Protein AF-L9XH61-F1 (afdb_monomer_lite)

InterPro domains:
  IPR006311 Twin-arginine translocation pathway, signal sequence [PS51318] (1-44)
  IPR055942 Protein of unknown function DUF7520 [PF24364] (13-86)

Structure (mmCIF, N/CA/C/O backbone):
data_AF-L9XH61-F1
#
_entry.id   AF-L9XH61-F1
#
loop_
_atom_site.group_PDB
_atom_site.id
_atom_site.type_symbol
_atom_site.label_atom_id
_atom_site.label_alt_id
_atom_site.label_comp_id
_atom_site.label_asym_id
_atom_site.label_entity_id
_atom_site.label_seq_id
_atom_site.pdbx_PDB_ins_code
_atom_site.Cartn_x
_atom_site.Cartn_y
_atom_site.Cartn_z
_atom_site.occupancy
_atom_site.B_iso_or_equiv
_atom_site.auth_seq_id
_atom_site.auth_comp_id
_atom_site.auth_asym_id
_atom_site.auth_atom_id
_atom_site.pdbx_PDB_model_num
ATOM 1 N N . MET A 1 1 ? -35.941 10.055 26.052 1.00 51.06 1 MET A N 1
ATOM 2 C CA . MET A 1 1 ? -35.598 8.866 25.238 1.00 51.06 1 MET A CA 1
ATOM 3 C C . MET A 1 1 ? -35.202 9.238 23.797 1.00 51.06 1 MET A C 1
ATOM 5 O O . MET A 1 1 ? -35.221 8.367 22.943 1.00 51.06 1 MET A O 1
ATOM 9 N N . SER A 1 2 ? -34.796 10.492 23.525 1.00 55.41 2 SER A N 1
ATOM 10 C CA . SER A 1 2 ? -34.417 10.963 22.175 1.00 55.41 2 SER A CA 1
ATOM 11 C C . SER A 1 2 ? -32.928 11.312 22.026 1.00 55.41 2 SER A C 1
ATOM 13 O O . SER A 1 2 ? -32.410 11.207 20.923 1.00 55.41 2 SER A O 1
ATOM 15 N N . ASP A 1 3 ? -32.210 11.627 23.111 1.00 53.53 3 ASP A N 1
ATOM 16 C CA . ASP A 1 3 ? -30.788 12.025 23.028 1.00 53.53 3 ASP A CA 1
ATOM 17 C C . ASP A 1 3 ? -29.817 10.859 22.780 1.00 53.53 3 ASP A C 1
ATOM 19 O O . ASP A 1 3 ? -28.745 11.042 22.201 1.00 53.53 3 ASP A O 1
ATOM 23 N N . ALA A 1 4 ? -30.199 9.639 23.172 1.00 56.09 4 ALA A N 1
ATOM 24 C CA . ALA A 1 4 ? -29.373 8.448 22.974 1.00 56.09 4 ALA A CA 1
ATOM 25 C C . ALA A 1 4 ? -29.256 8.052 21.489 1.00 56.09 4 ALA A C 1
ATOM 27 O O . ALA A 1 4 ? -28.187 7.645 21.055 1.00 56.09 4 ALA A O 1
ATOM 28 N N . VAL A 1 5 ? -30.321 8.224 20.694 1.00 56.28 5 VAL A N 1
ATOM 29 C CA . VAL A 1 5 ? -30.338 7.832 19.268 1.00 56.28 5 VAL A CA 1
ATOM 30 C C . VAL A 1 5 ? -29.513 8.796 18.407 1.00 56.28 5 VAL A C 1
ATOM 32 O O . VAL A 1 5 ? -28.750 8.359 17.551 1.00 56.28 5 VAL A O 1
ATOM 35 N N . VAL A 1 6 ? -29.597 10.106 18.671 1.00 56.34 6 VAL A N 1
ATOM 36 C CA . VAL A 1 6 ? -28.856 11.132 17.908 1.00 56.34 6 VAL A CA 1
ATOM 37 C C . VAL A 1 6 ? -27.338 11.032 18.140 1.00 56.34 6 VAL A C 1
ATOM 39 O O . VAL A 1 6 ? -26.542 11.268 17.227 1.00 56.34 6 VAL A O 1
ATOM 42 N N . SER A 1 7 ? -26.923 10.639 19.347 1.00 56.78 7 SER A N 1
ATOM 43 C CA . SER A 1 7 ? -25.504 10.484 19.699 1.00 56.78 7 SER A CA 1
ATOM 44 C C . SER A 1 7 ? -24.859 9.267 19.018 1.00 56.78 7 SER A C 1
ATOM 46 O O . SER A 1 7 ? -23.712 9.342 18.574 1.00 56.78 7 SER A O 1
ATOM 48 N N . ASP A 1 8 ? -25.610 8.174 18.864 1.00 57.03 8 ASP A N 1
ATOM 49 C CA . ASP A 1 8 ? -25.120 6.905 18.306 1.00 57.03 8 ASP A CA 1
ATOM 50 C C . ASP A 1 8 ? -24.961 6.955 16.768 1.00 57.03 8 ASP A C 1
ATOM 52 O O . ASP A 1 8 ? -23.995 6.443 16.186 1.00 57.03 8 ASP A O 1
ATOM 56 N N . GLU A 1 9 ? -25.858 7.667 16.077 1.00 60.59 9 GLU A N 1
ATOM 57 C CA . GLU A 1 9 ? -25.754 7.909 14.628 1.00 60.59 9 GLU A CA 1
ATOM 58 C C . GLU A 1 9 ? -24.553 8.801 14.275 1.00 60.59 9 GLU A C 1
ATOM 60 O O . GLU A 1 9 ? -23.834 8.544 13.304 1.00 60.59 9 GLU A O 1
ATOM 65 N N . SER A 1 10 ? -24.274 9.806 15.108 1.00 60.19 10 SER A N 1
ATOM 66 C CA . SER A 1 10 ? -23.136 10.716 14.937 1.00 60.19 10 SER A CA 1
ATOM 67 C C . SER A 1 10 ? -21.794 9.999 15.139 1.00 60.19 10 SER A C 1
ATOM 69 O O . SER A 1 10 ? -20.869 10.161 14.336 1.00 60.19 10 SER A O 1
ATOM 71 N N . ALA A 1 11 ? -21.694 9.161 16.177 1.00 60.91 11 ALA A N 1
ATOM 72 C CA 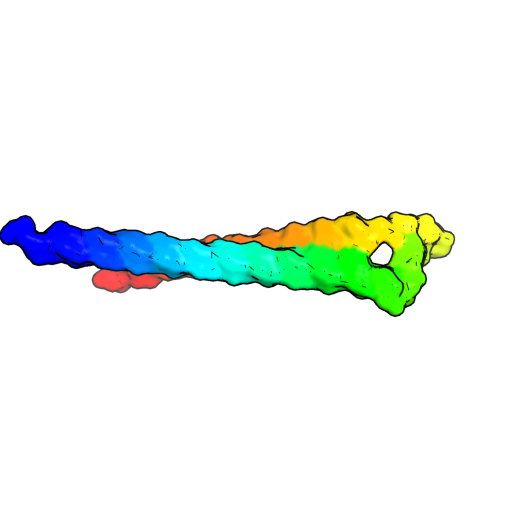. ALA A 1 11 ? -20.493 8.383 16.480 1.00 60.91 11 ALA A CA 1
ATOM 73 C C . ALA A 1 11 ? -20.209 7.310 15.413 1.00 60.91 11 ALA A C 1
ATOM 75 O O . ALA A 1 11 ? -19.070 7.165 14.954 1.00 60.91 11 ALA A O 1
ATOM 76 N N . SER A 1 12 ? -21.240 6.594 14.949 1.00 62.31 12 SER A N 1
ATOM 77 C CA . SER A 1 12 ? -21.092 5.577 13.897 1.00 62.31 12 SER A CA 1
ATOM 78 C C . SER A 1 12 ? -20.760 6.177 12.522 1.00 62.31 12 SER A C 1
ATOM 80 O O . SER A 1 12 ? -19.952 5.605 11.779 1.00 62.31 12 SER A O 1
ATOM 82 N N . SER A 1 13 ? -21.304 7.356 12.201 1.00 70.12 13 SER A N 1
ATOM 83 C CA . SER A 1 13 ? -20.962 8.118 10.993 1.00 70.12 13 SER A CA 1
ATOM 84 C C . SER A 1 13 ? -19.517 8.635 11.028 1.00 70.12 13 SER A C 1
ATOM 86 O O . SER A 1 13 ? -18.768 8.490 10.051 1.00 70.12 13 SER A O 1
ATOM 88 N N . GLY A 1 14 ? -19.073 9.139 12.185 1.00 72.62 14 GLY A N 1
ATOM 89 C CA . GLY A 1 14 ? -17.688 9.561 12.406 1.00 72.62 14 GLY A CA 1
ATOM 90 C C . GLY A 1 14 ? -16.697 8.409 12.225 1.00 72.62 14 GLY A C 1
ATOM 91 O O . GLY A 1 14 ? -15.733 8.527 11.466 1.00 72.62 14 GLY A O 1
ATOM 92 N N . ARG A 1 15 ? -16.980 7.246 12.826 1.00 74.56 15 ARG A N 1
ATOM 93 C CA . ARG A 1 15 ? -16.123 6.053 12.723 1.00 74.56 15 ARG A CA 1
ATOM 94 C C . ARG A 1 15 ? -16.001 5.543 11.284 1.00 74.56 15 ARG A C 1
ATOM 96 O O . ARG A 1 15 ? -14.900 5.225 10.840 1.00 74.56 15 ARG A O 1
ATOM 103 N N . ARG A 1 16 ? -17.102 5.516 10.523 1.00 77.88 16 ARG A N 1
ATOM 104 C CA . ARG A 1 16 ? -17.085 5.135 9.095 1.00 77.88 16 ARG A CA 1
ATOM 105 C C . ARG A 1 16 ? -16.275 6.107 8.241 1.00 77.88 16 ARG A C 1
ATOM 107 O O . ARG A 1 16 ? -15.548 5.666 7.354 1.00 77.88 16 ARG A O 1
ATOM 114 N N . THR A 1 17 ? -16.364 7.402 8.530 1.00 82.69 17 THR A N 1
ATOM 115 C CA . THR A 1 17 ? -15.595 8.437 7.825 1.00 82.69 17 THR A CA 1
ATOM 116 C C . THR A 1 17 ? -14.096 8.266 8.058 1.00 82.69 17 THR A C 1
ATOM 118 O O . THR A 1 17 ? -13.325 8.258 7.101 1.00 82.69 17 THR A O 1
ATOM 121 N N . VAL A 1 18 ? -13.679 8.041 9.308 1.00 79.56 18 VAL A N 1
ATOM 122 C CA . VAL A 1 18 ? -12.267 7.800 9.650 1.00 79.56 18 VAL A CA 1
ATOM 123 C C . VAL A 1 18 ? -11.746 6.531 8.974 1.00 79.56 18 VAL A C 1
ATOM 125 O O . VAL A 1 18 ? -10.700 6.571 8.330 1.00 79.56 18 VAL A O 1
ATOM 128 N N . VAL A 1 19 ? -12.498 5.427 9.043 1.00 80.31 19 VAL A N 1
ATOM 129 C CA . VAL A 1 19 ? -12.135 4.172 8.363 1.00 80.31 19 VAL A CA 1
ATOM 130 C C . VAL A 1 19 ? -11.992 4.384 6.854 1.00 80.31 19 VAL A C 1
ATOM 132 O O . VAL A 1 19 ? -11.018 3.923 6.262 1.00 80.31 19 VAL A O 1
ATOM 135 N N . GLY A 1 20 ? -12.915 5.126 6.236 1.00 81.50 20 GLY A N 1
ATOM 136 C CA . GLY A 1 20 ? -12.851 5.468 4.816 1.00 81.50 20 GLY A CA 1
ATOM 137 C C . GLY A 1 20 ? -11.606 6.279 4.452 1.00 81.50 20 GLY A C 1
ATOM 138 O O . GLY A 1 20 ? -10.936 5.954 3.475 1.00 81.50 20 GLY A O 1
ATOM 139 N N . ILE A 1 21 ? -11.254 7.287 5.256 1.00 85.38 21 ILE A N 1
ATOM 140 C CA . ILE A 1 21 ? -10.055 8.115 5.046 1.00 85.38 21 ILE A CA 1
ATOM 141 C C . ILE A 1 21 ? -8.781 7.274 5.161 1.00 85.38 21 ILE A C 1
ATOM 143 O O . ILE A 1 21 ? -7.886 7.410 4.330 1.00 85.38 21 ILE A O 1
ATOM 147 N N . VAL A 1 22 ? -8.704 6.385 6.152 1.00 82.38 22 VAL A N 1
ATOM 148 C CA . VAL A 1 22 ? -7.545 5.504 6.357 1.00 82.38 22 VAL A CA 1
ATOM 149 C C . VAL A 1 22 ? -7.393 4.495 5.215 1.00 82.38 22 VAL A C 1
ATOM 151 O O . VAL A 1 22 ? -6.286 4.253 4.733 1.00 82.38 22 VAL A O 1
ATOM 154 N N . LEU A 1 23 ? -8.497 3.919 4.736 1.00 81.31 23 LEU A N 1
ATOM 155 C CA . LEU A 1 23 ? -8.481 3.048 3.559 1.00 81.31 23 LEU A CA 1
ATOM 156 C C . LEU A 1 23 ? -8.047 3.811 2.305 1.00 81.31 23 LEU A C 1
ATOM 158 O O . LEU A 1 23 ? -7.201 3.323 1.555 1.00 81.31 23 LEU A O 1
ATOM 162 N N . ALA A 1 24 ? -8.580 5.015 2.097 1.00 84.31 24 ALA A N 1
ATOM 163 C CA . ALA A 1 24 ? -8.226 5.854 0.959 1.00 84.31 24 ALA A CA 1
ATOM 164 C C . ALA A 1 24 ? -6.746 6.267 0.988 1.00 84.31 24 ALA A C 1
ATOM 166 O O . ALA A 1 24 ? -6.074 6.193 -0.041 1.00 84.31 24 ALA A O 1
ATOM 167 N N . SER A 1 25 ? -6.209 6.643 2.152 1.00 80.62 25 SER A N 1
ATOM 168 C CA . SER A 1 25 ? -4.792 6.995 2.299 1.00 80.62 25 SER A CA 1
ATOM 169 C C . SER A 1 25 ? -3.878 5.786 2.096 1.00 80.62 25 SER A C 1
ATOM 171 O O . SER A 1 25 ? -2.857 5.901 1.420 1.00 80.62 25 SER A O 1
ATOM 173 N N . THR A 1 26 ? -4.278 4.610 2.585 1.00 83.00 26 THR A N 1
ATOM 174 C CA . THR A 1 26 ? -3.560 3.348 2.357 1.00 83.00 26 THR A CA 1
ATOM 175 C C . THR A 1 26 ? -3.520 2.991 0.873 1.00 83.00 26 THR A C 1
ATOM 177 O O . THR A 1 26 ? -2.457 2.677 0.337 1.00 83.00 26 THR A O 1
ATOM 180 N N . ALA A 1 27 ? -4.659 3.095 0.182 1.00 80.50 27 ALA A N 1
ATOM 181 C CA . ALA A 1 27 ? -4.743 2.854 -1.254 1.00 80.50 27 ALA A CA 1
ATOM 182 C C . ALA A 1 27 ? -3.894 3.859 -2.051 1.00 80.50 27 ALA A C 1
ATOM 184 O O . ALA A 1 27 ? -3.173 3.463 -2.968 1.00 80.50 27 ALA A O 1
ATOM 185 N N . ALA A 1 28 ? -3.921 5.141 -1.675 1.00 84.81 28 ALA A N 1
ATOM 186 C CA . ALA A 1 28 ? -3.097 6.171 -2.299 1.00 84.81 28 ALA A CA 1
ATOM 187 C C . ALA A 1 28 ? -1.597 5.897 -2.104 1.00 84.81 28 ALA A C 1
ATOM 189 O O . ALA A 1 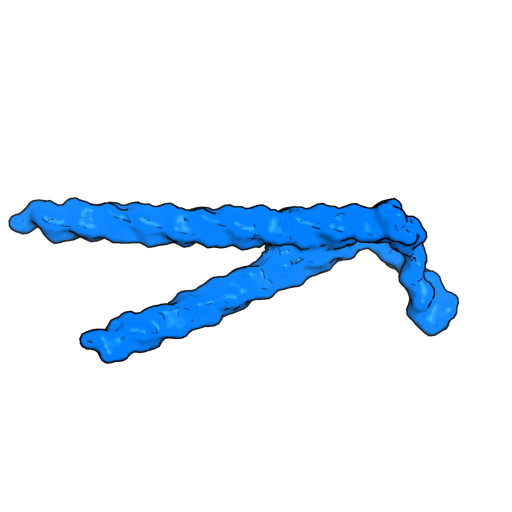28 ? -0.831 5.958 -3.064 1.00 84.81 28 ALA A O 1
ATOM 190 N N . ALA A 1 29 ? -1.174 5.529 -0.894 1.00 82.06 29 ALA A N 1
ATOM 191 C CA . ALA A 1 29 ? 0.216 5.187 -0.610 1.00 82.06 29 ALA A CA 1
ATOM 192 C C . ALA A 1 29 ? 0.674 3.929 -1.368 1.00 82.06 29 ALA A C 1
ATOM 194 O O . ALA A 1 29 ? 1.777 3.913 -1.914 1.00 82.06 29 ALA A O 1
ATOM 195 N N . ALA A 1 30 ? -0.181 2.908 -1.480 1.00 77.94 30 ALA A N 1
ATOM 196 C CA . ALA A 1 30 ? 0.095 1.724 -2.294 1.00 77.94 30 ALA A CA 1
ATOM 197 C C . ALA A 1 30 ? 0.233 2.072 -3.787 1.00 77.94 30 ALA A C 1
ATOM 199 O O . ALA A 1 30 ? 1.153 1.590 -4.449 1.00 77.94 30 ALA A O 1
ATOM 200 N N . ALA A 1 31 ? -0.625 2.953 -4.310 1.00 82.62 31 ALA A N 1
ATOM 201 C CA . ALA A 1 31 ? -0.535 3.432 -5.688 1.00 82.62 31 ALA A CA 1
ATOM 202 C C . ALA A 1 31 ? 0.761 4.221 -5.939 1.00 82.62 31 ALA A C 1
ATOM 204 O O . ALA A 1 31 ? 1.413 4.017 -6.961 1.00 82.62 31 ALA A O 1
ATOM 205 N N . VAL A 1 32 ? 1.181 5.068 -4.993 1.00 82.12 32 VAL A N 1
ATOM 206 C CA . VAL A 1 32 ? 2.471 5.774 -5.061 1.00 82.12 32 VAL A CA 1
ATOM 207 C C . VAL A 1 32 ? 3.638 4.783 -5.024 1.00 82.12 32 VAL A C 1
ATOM 209 O O . VAL A 1 32 ? 4.548 4.895 -5.841 1.00 82.12 32 VAL A O 1
ATOM 212 N N . GLY A 1 33 ? 3.596 3.775 -4.149 1.00 76.50 33 GLY A N 1
ATOM 213 C CA . GLY A 1 33 ? 4.596 2.703 -4.109 1.00 76.50 33 GLY A CA 1
ATOM 214 C C . GLY A 1 33 ? 4.699 1.948 -5.436 1.00 76.50 33 GLY A C 1
ATOM 215 O O . GLY A 1 33 ? 5.802 1.719 -5.932 1.00 76.50 33 GLY A O 1
ATOM 216 N N . ALA A 1 34 ? 3.560 1.638 -6.060 1.00 78.06 34 ALA A N 1
ATOM 217 C CA . ALA A 1 34 ? 3.516 0.998 -7.371 1.00 78.06 34 ALA A CA 1
ATOM 218 C C . ALA A 1 34 ? 4.067 1.897 -8.485 1.00 78.06 34 ALA A C 1
ATOM 220 O O . ALA A 1 34 ? 4.851 1.438 -9.315 1.00 78.06 34 ALA A O 1
ATOM 221 N N . LEU A 1 35 ? 3.708 3.184 -8.486 1.00 81.56 35 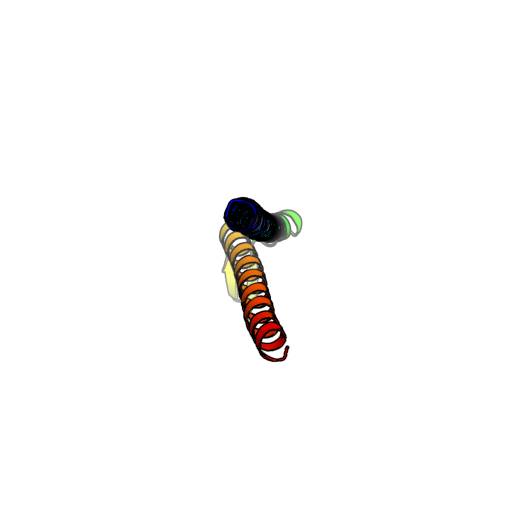LEU A N 1
ATOM 222 C CA . LEU A 1 35 ? 4.229 4.164 -9.440 1.00 81.56 35 LEU A CA 1
ATOM 223 C C . LEU A 1 35 ? 5.747 4.308 -9.325 1.00 81.56 35 LEU A C 1
ATOM 225 O O . LEU A 1 35 ? 6.431 4.309 -10.343 1.00 81.56 35 LEU A O 1
ATOM 229 N N . ILE A 1 36 ? 6.282 4.380 -8.105 1.00 77.81 36 ILE A N 1
ATOM 230 C CA . ILE A 1 36 ? 7.729 4.434 -7.870 1.00 77.81 36 ILE A CA 1
ATOM 231 C C . ILE A 1 36 ? 8.389 3.133 -8.337 1.00 77.81 36 ILE A C 1
ATOM 233 O O . ILE A 1 36 ? 9.389 3.190 -9.046 1.00 77.81 36 ILE A O 1
ATOM 237 N N . GLY A 1 37 ? 7.814 1.971 -8.009 1.00 73.56 37 GLY A N 1
ATOM 238 C CA . GLY A 1 37 ? 8.313 0.667 -8.454 1.00 73.56 37 GLY A CA 1
ATOM 239 C C . GLY A 1 37 ? 8.304 0.490 -9.976 1.00 73.56 37 GLY A C 1
ATOM 240 O O . GLY A 1 37 ? 9.165 -0.200 -10.508 1.00 73.56 37 GLY A O 1
ATOM 241 N N . TYR A 1 38 ? 7.381 1.143 -10.684 1.00 74.88 38 TYR A N 1
ATOM 242 C CA . TYR A 1 38 ? 7.362 1.187 -12.147 1.00 74.88 38 TYR A CA 1
ATOM 243 C C . TYR A 1 38 ? 8.376 2.185 -12.723 1.00 74.88 38 TYR A C 1
ATOM 245 O O . TYR A 1 38 ? 9.068 1.897 -13.699 1.00 74.88 38 TYR A O 1
ATOM 253 N N . ALA A 1 39 ? 8.445 3.379 -12.132 1.00 78.81 39 ALA A N 1
AT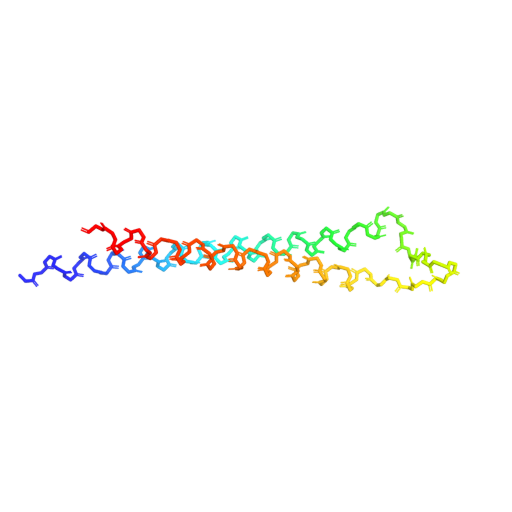OM 254 C CA . ALA A 1 39 ? 9.259 4.474 -12.636 1.00 78.81 39 ALA A CA 1
ATOM 255 C C . ALA A 1 39 ? 10.755 4.231 -12.404 1.00 78.81 39 ALA A C 1
ATOM 257 O O . ALA A 1 39 ? 11.552 4.571 -13.272 1.00 78.81 39 ALA A O 1
ATOM 258 N N . LEU A 1 40 ? 11.149 3.622 -11.279 1.00 74.56 40 LEU A N 1
ATOM 259 C CA . LEU A 1 40 ? 12.561 3.380 -10.963 1.00 74.56 40 LEU A CA 1
ATOM 260 C C . LEU A 1 40 ? 13.275 2.557 -12.050 1.00 74.56 40 LEU A C 1
ATOM 262 O O . LEU A 1 40 ? 14.295 3.028 -12.549 1.00 74.56 40 LEU A O 1
ATOM 266 N N . PRO A 1 41 ? 12.765 1.377 -12.459 1.00 65.81 41 PRO A N 1
ATOM 267 C CA . PRO A 1 41 ? 13.395 0.574 -13.505 1.00 65.81 41 PRO A CA 1
ATOM 268 C C . PRO A 1 41 ? 13.451 1.303 -14.849 1.00 65.81 41 PRO A C 1
ATOM 270 O O . PRO A 1 41 ? 14.475 1.257 -15.527 1.00 65.81 41 PRO A O 1
ATOM 273 N N . ALA A 1 42 ? 12.382 2.029 -15.196 1.00 68.75 42 ALA A N 1
ATOM 274 C CA . ALA A 1 42 ? 12.288 2.777 -16.446 1.00 68.75 42 ALA A CA 1
ATOM 275 C C . ALA A 1 42 ? 13.268 3.964 -16.507 1.00 68.75 42 ALA A C 1
ATOM 277 O O . ALA A 1 42 ? 13.870 4.208 -17.548 1.00 68.75 42 ALA A O 1
ATOM 278 N N . PHE A 1 43 ? 13.455 4.694 -15.401 1.00 70.44 43 PHE A N 1
ATOM 279 C CA . PHE A 1 43 ? 14.390 5.825 -15.333 1.00 70.44 43 PHE A CA 1
ATOM 280 C C . PHE A 1 43 ? 15.848 5.390 -15.172 1.00 70.44 43 PHE A C 1
ATOM 282 O O . PHE A 1 43 ? 16.743 6.071 -15.667 1.00 70.44 43 PHE A O 1
ATOM 289 N N . ALA A 1 44 ? 16.099 4.284 -14.473 1.00 69.19 44 ALA A N 1
ATOM 290 C CA . ALA A 1 44 ? 17.447 3.791 -14.213 1.00 69.19 44 ALA A CA 1
ATOM 291 C C . ALA A 1 44 ? 18.008 2.906 -15.344 1.00 69.19 44 ALA A C 1
ATOM 293 O O . ALA A 1 44 ? 19.157 2.482 -15.251 1.00 69.19 44 ALA A O 1
ATOM 294 N N . GLY A 1 45 ? 17.223 2.620 -16.394 1.00 63.19 45 GLY A N 1
ATOM 295 C CA . GLY A 1 45 ? 17.636 1.737 -17.493 1.00 63.19 45 GLY A CA 1
ATOM 296 C C . GLY A 1 45 ? 17.911 0.302 -17.032 1.00 63.19 45 GLY A C 1
ATOM 297 O O . GLY A 1 45 ? 18.732 -0.396 -17.621 1.00 63.19 45 GLY A O 1
ATOM 298 N N . LEU A 1 46 ? 17.266 -0.122 -15.940 1.00 63.16 46 LEU A N 1
ATOM 299 C CA . LEU A 1 46 ? 17.445 -1.440 -15.334 1.00 63.16 46 LEU A CA 1
ATOM 300 C C . LEU A 1 46 ? 16.592 -2.460 -16.095 1.00 63.16 46 LEU A C 1
ATOM 302 O O . LEU A 1 46 ? 15.549 -2.897 -15.611 1.00 63.16 46 LEU A O 1
ATOM 306 N N . GLU A 1 47 ? 17.013 -2.799 -17.310 1.00 56.31 47 GLU A N 1
ATOM 307 C CA . GLU A 1 47 ? 16.378 -3.855 -18.111 1.00 56.31 47 GLU A CA 1
ATOM 308 C C . GLU A 1 47 ? 16.827 -5.257 -17.649 1.00 56.31 47 GLU A C 1
ATOM 310 O O . GLU A 1 47 ? 16.089 -6.233 -17.793 1.00 56.31 47 GLU A O 1
ATOM 315 N N . GLU A 1 48 ? 17.989 -5.348 -16.990 1.00 56.47 48 GLU A N 1
ATOM 316 C CA . GLU A 1 48 ? 18.555 -6.588 -16.454 1.00 56.47 48 GLU A CA 1
ATOM 317 C C . GLU A 1 48 ? 19.153 -6.372 -15.054 1.00 56.47 48 GLU A C 1
ATOM 319 O O . GLU A 1 48 ? 19.992 -5.494 -14.843 1.00 56.47 48 GLU A O 1
ATOM 324 N N . LEU A 1 49 ? 18.747 -7.201 -14.085 1.00 61.84 49 LEU A N 1
ATOM 325 C CA . LEU A 1 49 ? 19.457 -7.348 -12.810 1.00 61.84 49 LEU A CA 1
ATOM 326 C C . LEU A 1 49 ? 20.449 -8.496 -12.981 1.00 61.84 49 LEU A C 1
ATOM 328 O O . LEU A 1 49 ? 20.048 -9.652 -13.128 1.00 61.84 49 LEU A O 1
ATOM 332 N N . THR A 1 50 ? 21.742 -8.186 -12.966 1.00 56.56 50 THR A N 1
ATOM 333 C CA . THR A 1 50 ? 22.795 -9.202 -12.996 1.00 56.56 50 THR A CA 1
ATOM 334 C C . THR A 1 50 ? 23.017 -9.726 -11.581 1.00 56.56 50 THR A C 1
ATOM 336 O O . THR A 1 50 ? 23.565 -9.030 -10.724 1.00 56.56 50 THR A O 1
ATOM 339 N N . VAL A 1 51 ? 22.586 -10.958 -11.316 1.00 59.56 51 VAL A N 1
ATOM 340 C CA . VAL A 1 51 ? 22.830 -11.648 -10.040 1.00 59.56 51 VAL A CA 1
ATOM 341 C C . VAL A 1 51 ? 23.646 -12.899 -10.352 1.00 59.56 51 VAL A C 1
ATOM 343 O O . VAL A 1 51 ? 23.184 -13.756 -11.095 1.00 59.56 51 VAL A O 1
ATOM 346 N N . PHE A 1 52 ? 24.873 -12.996 -9.827 1.00 63.84 52 PHE A N 1
ATOM 347 C CA . PHE A 1 52 ? 25.821 -14.079 -10.154 1.00 63.84 52 PHE A CA 1
ATOM 348 C C . PHE A 1 52 ? 26.053 -14.271 -11.670 1.00 63.84 52 PHE A C 1
ATOM 350 O O . PHE A 1 52 ? 25.993 -15.391 -12.162 1.00 63.84 52 PHE A O 1
ATOM 357 N N . GLU A 1 53 ? 26.275 -13.179 -12.415 1.00 59.81 53 GLU A N 1
ATOM 358 C CA . GLU A 1 53 ? 26.473 -13.181 -13.885 1.00 59.81 53 GLU A CA 1
ATOM 359 C C . GLU A 1 53 ? 25.279 -13.708 -14.710 1.00 59.81 53 GLU A C 1
ATOM 361 O O . GLU A 1 53 ? 25.340 -13.747 -15.937 1.00 59.81 53 GLU A O 1
ATOM 366 N N . LEU A 1 54 ? 24.157 -14.041 -14.063 1.00 53.19 54 LEU A N 1
ATOM 367 C CA . LEU A 1 54 ? 22.909 -14.400 -14.722 1.00 53.19 54 LEU A CA 1
ATOM 368 C C . LEU A 1 54 ? 22.044 -13.144 -14.885 1.00 53.19 54 LEU A C 1
ATOM 370 O O . LEU A 1 54 ? 21.653 -12.515 -13.898 1.00 53.19 54 LEU A O 1
ATOM 374 N N . ALA A 1 55 ? 21.752 -12.781 -16.134 1.00 61.28 55 ALA A N 1
ATOM 375 C CA . ALA A 1 55 ? 20.817 -11.711 -16.457 1.00 61.28 55 ALA A CA 1
ATOM 376 C C . ALA A 1 55 ? 19.388 -12.184 -16.167 1.00 61.28 55 ALA A C 1
ATOM 378 O O . ALA A 1 55 ? 18.851 -13.052 -16.860 1.00 61.28 55 ALA A O 1
ATOM 379 N N . ILE A 1 56 ? 18.782 -11.640 -15.111 1.00 64.75 56 ILE A N 1
ATOM 380 C CA . ILE A 1 56 ? 17.374 -11.880 -14.804 1.00 64.75 56 ILE A CA 1
ATOM 381 C C . ILE A 1 56 ? 16.577 -10.711 -15.391 1.00 64.75 56 ILE A C 1
ATOM 383 O O . ILE A 1 56 ? 16.762 -9.574 -14.938 1.00 64.75 56 ILE A O 1
ATOM 387 N N . PRO A 1 57 ? 15.693 -10.958 -16.377 1.00 65.75 57 PRO A N 1
ATOM 388 C CA . PRO A 1 57 ? 14.856 -9.910 -16.936 1.00 65.75 57 PRO A CA 1
ATOM 389 C C . PRO A 1 57 ? 13.892 -9.420 -15.858 1.00 65.75 57 PRO A C 1
ATOM 391 O O . PRO A 1 57 ? 13.116 -10.198 -15.293 1.00 65.75 57 PRO A O 1
ATOM 394 N N . ILE A 1 58 ? 13.935 -8.122 -15.569 1.00 67.94 58 ILE A N 1
ATOM 395 C CA . ILE A 1 58 ? 13.035 -7.503 -14.600 1.00 67.94 58 ILE A CA 1
ATOM 396 C C . ILE A 1 58 ? 11.924 -6.820 -15.379 1.00 67.94 58 ILE A C 1
ATOM 398 O O . ILE A 1 58 ? 12.168 -5.877 -16.126 1.00 67.94 58 ILE A O 1
ATOM 402 N N . SER A 1 59 ? 10.684 -7.273 -15.206 1.00 76.75 59 SER A N 1
ATOM 403 C CA . SER A 1 59 ? 9.559 -6.550 -15.792 1.00 76.75 59 SER A CA 1
ATOM 404 C C . SER A 1 59 ? 9.220 -5.346 -14.896 1.00 76.75 59 SER A C 1
ATOM 406 O O . SER A 1 59 ? 8.981 -5.531 -13.696 1.00 76.75 59 SER A O 1
ATOM 408 N N . PRO A 1 60 ? 9.164 -4.109 -15.432 1.00 72.19 60 PRO A N 1
ATOM 409 C CA . PRO A 1 60 ? 8.788 -2.929 -14.647 1.00 72.19 60 PRO A CA 1
ATOM 410 C C . PRO A 1 60 ? 7.421 -3.093 -13.972 1.00 72.19 60 PRO A C 1
ATOM 412 O O . PRO A 1 60 ? 7.194 -2.621 -12.861 1.00 72.19 60 PRO A O 1
ATOM 415 N N . THR A 1 61 ? 6.515 -3.831 -14.613 1.00 75.38 61 THR A N 1
ATOM 416 C CA . THR A 1 61 ? 5.188 -4.173 -14.094 1.00 75.38 61 THR A CA 1
ATOM 417 C C . THR A 1 61 ? 5.253 -5.083 -12.868 1.00 75.38 61 THR A C 1
ATOM 419 O O . THR A 1 61 ? 4.474 -4.899 -11.933 1.00 75.38 61 THR A O 1
ATOM 422 N N . ALA A 1 62 ? 6.179 -6.045 -12.839 1.00 78.75 62 ALA A N 1
ATOM 423 C CA . ALA A 1 62 ? 6.376 -6.916 -11.683 1.00 78.75 62 ALA A CA 1
ATOM 424 C C . ALA A 1 62 ? 6.931 -6.131 -10.488 1.00 78.75 62 ALA A C 1
ATOM 426 O O . ALA A 1 62 ? 6.456 -6.313 -9.368 1.00 78.75 62 ALA A O 1
ATOM 427 N N . VAL A 1 63 ? 7.870 -5.209 -10.727 1.00 80.00 63 VAL A N 1
ATOM 428 C CA . VAL A 1 63 ? 8.421 -4.338 -9.675 1.00 80.00 63 VAL A CA 1
ATOM 429 C C . VAL A 1 63 ? 7.352 -3.386 -9.136 1.00 80.00 63 VAL A C 1
ATOM 431 O O . VAL A 1 63 ? 7.232 -3.224 -7.923 1.00 80.00 63 VAL A O 1
ATOM 434 N N . ALA A 1 64 ? 6.522 -2.817 -10.013 1.00 74.88 64 ALA A N 1
ATOM 435 C CA . ALA A 1 64 ? 5.389 -1.980 -9.630 1.00 74.88 64 ALA A CA 1
ATOM 436 C C . ALA A 1 64 ? 4.392 -2.727 -8.731 1.00 74.88 64 ALA A C 1
ATOM 438 O O . ALA A 1 64 ? 4.021 -2.235 -7.665 1.00 74.88 64 ALA A O 1
ATOM 439 N N . LEU A 1 65 ? 3.988 -3.938 -9.129 1.00 82.88 65 LEU A N 1
ATOM 440 C CA . LEU A 1 65 ? 3.086 -4.764 -8.326 1.00 82.88 65 LEU A CA 1
ATOM 441 C C . LEU A 1 65 ? 3.714 -5.148 -6.989 1.00 82.88 65 LEU A C 1
ATOM 443 O O . LEU A 1 65 ? 3.064 -5.012 -5.956 1.00 82.88 65 LEU A O 1
ATOM 447 N N . TYR A 1 66 ? 4.976 -5.577 -6.988 1.00 80.94 66 TYR A N 1
ATOM 448 C CA . TYR A 1 66 ? 5.682 -5.936 -5.764 1.00 80.94 66 TYR A CA 1
ATOM 449 C C . TYR A 1 66 ? 5.767 -4.756 -4.788 1.00 80.94 66 TYR A C 1
ATOM 451 O O . TYR A 1 66 ? 5.418 -4.903 -3.615 1.00 80.94 66 TYR A O 1
ATOM 459 N N . ALA A 1 67 ? 6.171 -3.576 -5.264 1.00 77.25 67 ALA A N 1
ATOM 460 C CA . ALA A 1 67 ? 6.268 -2.375 -4.441 1.00 77.25 67 ALA A CA 1
ATOM 461 C C . ALA A 1 67 ? 4.894 -1.940 -3.909 1.00 77.25 67 ALA A C 1
ATOM 463 O O . ALA A 1 67 ? 4.751 -1.686 -2.712 1.00 77.25 67 ALA A O 1
ATOM 464 N N . GLY A 1 68 ? 3.868 -1.923 -4.766 1.00 78.06 68 GLY A N 1
ATOM 465 C CA . GLY A 1 68 ? 2.500 -1.588 -4.368 1.00 78.06 68 GLY A CA 1
ATOM 466 C C . GLY A 1 68 ? 1.931 -2.545 -3.319 1.00 78.06 68 GLY A C 1
ATOM 467 O O . GLY A 1 68 ? 1.400 -2.097 -2.302 1.00 78.06 68 GLY A O 1
ATOM 468 N N . VAL A 1 69 ? 2.092 -3.858 -3.519 1.00 87.31 69 VAL A N 1
ATOM 469 C CA . VAL A 1 69 ? 1.652 -4.888 -2.562 1.00 87.31 69 VAL A CA 1
ATOM 470 C C . VAL A 1 69 ? 2.420 -4.774 -1.250 1.00 87.31 69 VAL A C 1
ATOM 472 O O . VAL A 1 69 ? 1.803 -4.805 -0.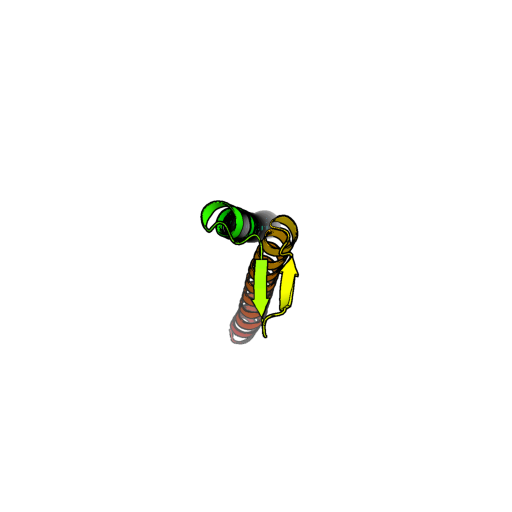191 1.00 87.31 69 VAL A O 1
ATOM 475 N N . THR A 1 70 ? 3.739 -4.588 -1.296 1.00 85.62 70 THR A N 1
ATOM 476 C CA . THR A 1 70 ? 4.568 -4.474 -0.086 1.00 85.62 70 THR A CA 1
ATOM 477 C C . THR A 1 70 ? 4.148 -3.273 0.761 1.00 85.62 70 THR A C 1
ATOM 479 O O . THR A 1 70 ? 3.918 -3.419 1.961 1.00 85.62 70 THR A O 1
ATOM 482 N N . VAL A 1 71 ? 3.980 -2.100 0.140 1.00 83.19 71 VAL A N 1
ATOM 483 C CA . VAL A 1 71 ? 3.519 -0.885 0.833 1.00 83.19 71 VAL A CA 1
ATOM 484 C C . VAL A 1 71 ? 2.100 -1.068 1.371 1.00 83.19 71 VAL A C 1
ATOM 486 O O . VAL A 1 71 ? 1.836 -0.736 2.526 1.00 83.19 71 VAL A O 1
ATOM 489 N N . GLY A 1 72 ? 1.195 -1.638 0.572 1.00 81.88 72 GLY A N 1
ATOM 490 C CA . GLY A 1 72 ? -0.180 -1.906 0.991 1.00 81.88 72 GLY A CA 1
ATOM 491 C C . GLY A 1 72 ? -0.255 -2.843 2.198 1.00 81.88 72 GLY A C 1
ATOM 492 O O . GLY A 1 72 ? -0.895 -2.513 3.194 1.00 81.88 72 GLY A O 1
ATOM 493 N N . VAL A 1 73 ? 0.443 -3.980 2.147 1.00 89.94 73 VAL A N 1
ATOM 494 C CA . VAL A 1 73 ? 0.491 -4.960 3.245 1.00 89.94 73 VAL A CA 1
ATOM 495 C C . VAL A 1 73 ? 1.104 -4.344 4.498 1.00 89.94 73 VAL A C 1
ATOM 497 O O . VAL A 1 73 ? 0.567 -4.541 5.589 1.00 89.94 73 VAL A O 1
ATOM 500 N N . PHE A 1 74 ? 2.182 -3.568 4.363 1.00 86.19 74 PHE A N 1
ATOM 501 C CA . PHE A 1 74 ? 2.808 -2.885 5.494 1.00 86.19 74 PHE A CA 1
ATOM 502 C C . PHE A 1 74 ? 1.826 -1.945 6.200 1.00 86.19 74 PHE A C 1
ATOM 504 O O . PHE A 1 74 ? 1.670 -2.022 7.417 1.00 86.19 74 PHE A O 1
ATOM 511 N N . LEU A 1 75 ? 1.113 -1.107 5.445 1.00 84.12 75 LEU A N 1
ATOM 512 C CA . LEU A 1 75 ? 0.156 -0.153 6.007 1.00 84.12 75 LEU A CA 1
ATOM 513 C C . LEU A 1 75 ? -1.070 -0.833 6.622 1.00 84.12 75 LEU A C 1
ATOM 515 O O . LEU A 1 75 ? -1.498 -0.441 7.704 1.00 84.12 75 LEU A O 1
ATOM 519 N N . VAL A 1 76 ? -1.602 -1.881 5.986 1.00 85.75 76 VAL A N 1
ATOM 520 C CA . VAL A 1 76 ? -2.702 -2.681 6.553 1.00 85.75 76 VAL A CA 1
ATOM 521 C C . VAL A 1 76 ? -2.268 -3.350 7.856 1.00 85.75 76 VAL A C 1
ATOM 523 O O . VAL A 1 76 ? -3.009 -3.331 8.837 1.00 85.75 76 VAL A O 1
ATOM 526 N N . THR A 1 77 ? -1.057 -3.906 7.891 1.00 89.44 77 THR A N 1
ATOM 527 C CA . THR A 1 77 ? -0.506 -4.533 9.100 1.00 89.44 77 THR A CA 1
ATOM 528 C C . THR A 1 77 ? -0.312 -3.502 10.205 1.00 89.44 77 THR A C 1
ATOM 530 O O . THR A 1 77 ? -0.720 -3.732 11.340 1.00 89.44 77 THR A O 1
ATOM 533 N N . PHE A 1 78 ? 0.257 -2.342 9.875 1.00 84.81 78 PHE A N 1
ATOM 534 C CA . PHE A 1 78 ? 0.423 -1.239 10.815 1.00 84.81 78 PHE A CA 1
ATOM 535 C C . PHE A 1 78 ? -0.923 -0.781 11.390 1.00 84.81 78 PHE A C 1
ATOM 537 O O . PHE A 1 78 ? -1.056 -0.626 12.602 1.00 84.81 78 PHE A O 1
ATOM 544 N N . LEU A 1 79 ? -1.945 -0.645 10.542 1.00 85.75 79 LEU A N 1
ATOM 545 C CA . LEU A 1 79 ? -3.293 -0.302 10.977 1.00 85.75 79 LEU A CA 1
ATOM 546 C C . LEU A 1 79 ? -3.881 -1.358 11.919 1.00 85.75 79 LEU A C 1
ATOM 548 O O . LEU A 1 79 ? -4.449 -0.995 12.944 1.00 85.75 79 LEU A O 1
ATOM 552 N N . LEU A 1 80 ? -3.729 -2.647 11.605 1.00 88.19 80 LEU A N 1
ATOM 553 C CA . LEU A 1 80 ? -4.175 -3.728 12.488 1.00 88.19 80 LEU A CA 1
ATOM 554 C C . LEU A 1 80 ? -3.501 -3.652 13.858 1.00 88.19 80 LEU A C 1
ATOM 556 O O . LEU A 1 80 ? -4.181 -3.788 14.870 1.00 88.19 80 LEU A O 1
ATOM 560 N N . VAL A 1 81 ? -2.193 -3.391 13.900 1.00 90.69 81 VAL A N 1
ATOM 561 C CA . VAL A 1 81 ? -1.459 -3.216 15.161 1.00 90.69 81 VAL A CA 1
ATOM 562 C C . VAL A 1 81 ? -2.030 -2.049 15.965 1.00 90.69 81 VAL A C 1
ATOM 564 O O . VAL A 1 81 ? -2.305 -2.215 17.151 1.00 90.69 81 VAL A O 1
ATOM 567 N N . VAL A 1 82 ? -2.263 -0.897 15.330 1.00 86.75 82 VAL A N 1
ATOM 568 C CA . VAL A 1 82 ? -2.866 0.271 15.994 1.00 86.75 82 VAL A CA 1
ATOM 569 C C . VAL A 1 82 ? -4.252 -0.065 16.542 1.00 86.75 82 VAL A C 1
ATOM 571 O O . VAL A 1 82 ? -4.516 0.209 17.705 1.00 86.75 82 VAL A O 1
ATOM 574 N N . VAL A 1 83 ? -5.110 -0.709 15.747 1.00 85.38 83 VAL A N 1
ATOM 575 C CA . VAL A 1 83 ? -6.462 -1.110 16.174 1.00 85.38 83 VAL A CA 1
ATOM 576 C C . VAL A 1 83 ? -6.412 -2.043 17.382 1.00 85.38 83 VAL A C 1
ATOM 578 O O . VAL A 1 83 ? -7.167 -1.850 18.331 1.00 85.38 83 VAL A O 1
ATOM 581 N N . VAL A 1 84 ? -5.516 -3.032 17.366 1.00 88.25 84 VAL A N 1
ATOM 582 C CA . VAL A 1 84 ? -5.349 -3.973 18.479 1.00 88.25 84 VAL A CA 1
ATOM 583 C C . VAL A 1 84 ? -4.889 -3.247 19.743 1.00 88.25 84 VAL A C 1
ATOM 585 O O . VAL A 1 84 ? -5.454 -3.480 20.805 1.00 88.25 84 VAL A O 1
ATOM 588 N N . ILE A 1 85 ? -3.908 -2.346 19.644 1.00 88.56 85 ILE A N 1
ATOM 589 C CA . ILE A 1 85 ? -3.415 -1.578 20.799 1.00 88.56 85 ILE A CA 1
ATOM 590 C C . ILE A 1 85 ? -4.504 -0.647 21.347 1.00 88.56 85 ILE A C 1
ATOM 592 O O . ILE A 1 85 ? -4.700 -0.602 22.558 1.00 88.56 85 ILE A O 1
ATOM 596 N N . SER A 1 86 ? -5.235 0.060 20.481 1.00 83.69 86 SER A N 1
ATOM 597 C CA . SER A 1 86 ? -6.319 0.957 20.902 1.00 83.69 86 SER A CA 1
ATOM 598 C C . SER A 1 86 ? -7.449 0.220 21.621 1.00 83.69 86 SER A C 1
ATOM 600 O O . SER A 1 86 ? -8.010 0.764 22.563 1.00 83.69 86 SER A O 1
ATOM 602 N N . MET A 1 87 ? -7.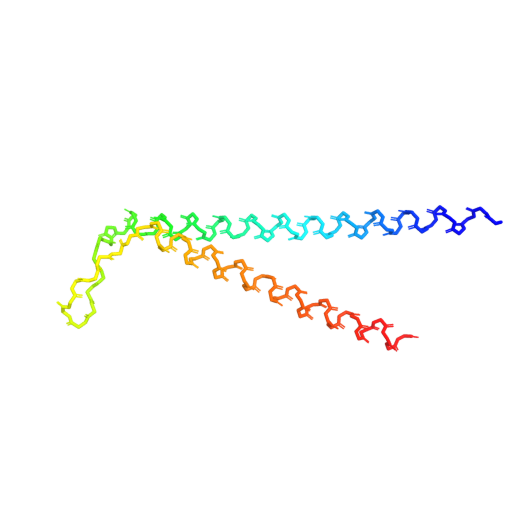746 -1.024 21.232 1.00 80.94 87 MET A N 1
ATOM 603 C CA . MET A 1 87 ? -8.743 -1.848 21.923 1.00 80.94 87 MET A CA 1
ATOM 604 C C . MET A 1 87 ? -8.337 -2.141 23.375 1.00 80.94 87 MET A C 1
ATOM 606 O O . MET A 1 87 ? -9.177 -2.111 24.265 1.00 80.94 87 MET A O 1
ATOM 610 N N . PHE A 1 88 ? -7.048 -2.384 23.630 1.00 80.75 88 PHE A N 1
ATOM 611 C CA . PHE A 1 88 ? -6.557 -2.604 24.993 1.00 80.75 88 PHE A CA 1
ATOM 612 C C . PHE A 1 88 ? -6.538 -1.326 25.837 1.00 80.75 88 PHE A C 1
ATOM 614 O O . PHE A 1 88 ? -6.729 -1.399 27.047 1.00 80.75 88 PHE A O 1
ATOM 621 N N . ASP A 1 89 ? -6.312 -0.166 25.218 1.00 74.31 89 ASP A N 1
ATOM 622 C CA . ASP A 1 89 ? -6.397 1.129 25.906 1.00 74.31 89 ASP A CA 1
ATOM 623 C C . ASP A 1 89 ? -7.847 1.443 26.319 1.00 74.31 89 ASP A C 1
ATOM 625 O O . ASP A 1 89 ? -8.095 1.920 27.424 1.00 74.31 89 ASP A O 1
ATOM 629 N N . GLU A 1 90 ? -8.821 1.082 25.475 1.00 67.44 90 GLU A N 1
ATOM 630 C CA . GLU A 1 90 ? -10.253 1.170 25.793 1.00 67.44 90 GLU A CA 1
ATOM 631 C C . GLU A 1 90 ? -10.681 0.215 26.927 1.00 67.44 90 GLU A C 1
ATOM 633 O O . GLU A 1 90 ? -11.587 0.554 27.681 1.00 67.44 90 GLU A O 1
ATOM 638 N N . GLU A 1 91 ? -10.037 -0.949 27.084 1.00 60.69 91 GLU A N 1
ATOM 639 C CA . GLU A 1 91 ? -10.324 -1.916 28.164 1.00 60.69 91 GLU A CA 1
ATOM 640 C C . GLU A 1 91 ? -9.688 -1.550 29.521 1.00 60.69 91 GLU A C 1
ATOM 642 O O . GLU A 1 91 ? -10.052 -2.127 30.549 1.00 60.69 91 GLU A O 1
ATOM 647 N N . ALA A 1 92 ? -8.728 -0.621 29.544 1.00 56.31 92 ALA A N 1
ATOM 648 C CA . ALA A 1 92 ? -8.017 -0.208 30.756 1.00 56.31 92 ALA A CA 1
ATOM 649 C C . ALA A 1 92 ? -8.689 0.958 31.519 1.00 56.31 92 ALA A C 1
ATOM 651 O O . ALA A 1 92 ? -8.236 1.294 32.620 1.00 56.31 92 ALA A O 1
ATOM 652 N N . LEU A 1 93 ? -9.743 1.560 30.953 1.00 46.03 93 LEU A N 1
ATOM 653 C CA . LEU A 1 93 ? -10.573 2.624 31.544 1.00 46.03 93 LEU A CA 1
ATOM 654 C C . LEU A 1 93 ? -11.907 2.081 32.075 1.00 46.03 93 LEU A C 1
ATOM 656 O O . LEU A 1 93 ? -12.361 2.613 33.115 1.00 46.03 93 LEU A O 1
#

pLDDT: mean 73.5, std 11.33, range [46.03, 90.69]

Radius of gyration: 21.18 Å; chains: 1; bounding box: 62×26×50 Å

Secondary structure (DSSP, 8-state):
--HHHHHHHHHHHHHHHHHHHHHHHHHHHHHHHHHHHHHHHHHHT-SEEEETTEEEEPPHHHHHHHHHHHHHHHHHHHHHHHHHHHHHHHHT-

Sequence (93 aa):
MSDAVVSDESASSGRRTVVGIVLASTAAAAAVGALIGYALPAFAGLEELTVFELAIPISPTAVALYAGVTVGVFLVTFLLVVVVISMFDEEAL

Organism: NCBI:txid1227499

Foldseek 3Di:
DPPVVVVVVVVVVVVVVVVVVLVVVLQVQLQVQLVCLLVVCVVVVCQFDQDVNDTDGDDSNVSSNVRSVVSSVVSVVVVVVVVVVVVVVVVVD